Protein AF-A0A7Y0SJ17-F1 (afdb_monomer_lite)

Sequence (150 aa):
EHYDQSTRDFVMHSLLELLFRELFEFKMVQTDPNFANYLYIENTRQIGLLDFGATREYSERFSTGYRQAFASVVNNDEQGLNDALEQIGFFSQTILPDQRQAILDLVKMACEPMLVDEPYDFKASGLAQKLREAGTILSMEQEYWHTPPA

InterPro domains:
  IPR004147 ABC1 atypical kinase-like domain [PF03109] (5-82)
  IPR051409 Atypical kinase ADCK [PTHR43851] (2-138)

Secondary structure (DSSP, 8-state):
----HHHHHHHHHHHHHHHHHIIIII-EEE----GGGEEEETTTTEEEE---TTEEE--HHHHHHHHHHHHHHHTT-HHHHHHHHHHHT-S-TT--HHHHHHHHHHHHHHTGGGG-SS---TTTT-HHHHHHHHHHHHHHTS--------

Radius of gyration: 16.82 Å; chains: 1; bounding box: 40×31×45 Å

Structure (mmCIF, N/CA/C/O backbone):
data_AF-A0A7Y0SJ17-F1
#
_entry.id   AF-A0A7Y0SJ17-F1
#
loop_
_atom_site.group_PDB
_atom_site.id
_atom_site.type_symbol
_atom_site.label_atom_id
_atom_site.label_alt_id
_atom_site.label_comp_id
_atom_site.label_asym_id
_atom_site.label_entity_id
_atom_site.label_seq_id
_atom_site.pdbx_PDB_ins_code
_atom_site.Cartn_x
_atom_site.Cartn_y
_atom_site.Cartn_z
_atom_site.occupancy
_atom_site.B_iso_or_equiv
_atom_site.auth_seq_id
_atom_site.auth_comp_id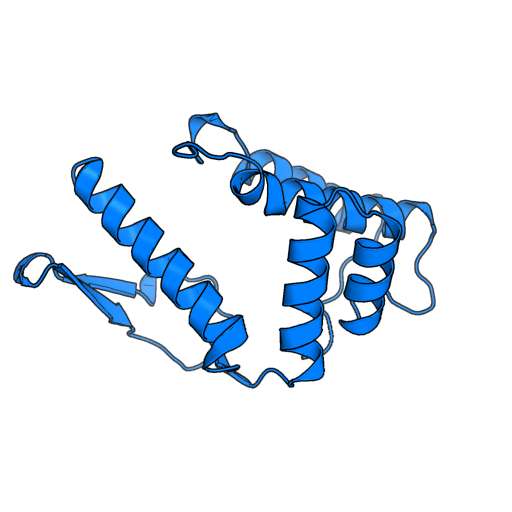
_atom_site.auth_asym_id
_atom_site.auth_atom_id
_atom_site.pdbx_PDB_model_num
ATOM 1 N N . GLU A 1 1 ? 23.515 2.601 -10.844 1.00 49.91 1 GLU A N 1
ATOM 2 C CA . GLU A 1 1 ? 22.705 3.835 -10.961 1.00 49.91 1 GLU A CA 1
ATOM 3 C C . GLU A 1 1 ? 22.624 4.200 -12.438 1.00 49.91 1 GLU A C 1
ATOM 5 O O . GLU A 1 1 ? 23.667 4.268 -13.063 1.00 49.91 1 GLU A O 1
ATOM 10 N N . HIS A 1 2 ? 21.489 4.351 -13.109 1.00 69.81 2 HIS A N 1
ATOM 11 C CA . HIS A 1 2 ? 20.083 4.247 -12.741 1.00 69.81 2 HIS A CA 1
ATOM 12 C C . HIS A 1 2 ? 19.362 3.645 -13.953 1.00 69.81 2 HIS A C 1
ATOM 14 O O . HIS A 1 2 ? 19.568 4.121 -15.068 1.00 69.81 2 HIS A O 1
ATOM 20 N N . TYR A 1 3 ? 18.523 2.631 -13.742 1.00 87.44 3 TYR A N 1
ATOM 21 C CA . TYR A 1 3 ? 17.576 2.205 -14.769 1.00 87.44 3 TYR A CA 1
ATOM 22 C C . TYR A 1 3 ? 16.700 3.390 -15.210 1.00 87.44 3 TYR A C 1
ATOM 24 O O . TYR A 1 3 ? 16.468 4.324 -14.430 1.00 87.44 3 TYR A O 1
ATOM 32 N N . ASP A 1 4 ? 16.238 3.359 -16.458 1.00 94.00 4 ASP A N 1
ATOM 33 C CA . ASP A 1 4 ? 15.344 4.377 -17.003 1.00 94.00 4 ASP A CA 1
ATOM 34 C C . ASP A 1 4 ? 13.999 4.412 -16.250 1.00 94.00 4 ASP A C 1
ATOM 36 O O . ASP A 1 4 ? 13.660 3.508 -15.481 1.00 94.00 4 ASP A O 1
ATOM 40 N N . GLN A 1 5 ? 13.220 5.483 -16.440 1.00 94.00 5 GLN A N 1
ATOM 41 C CA . GLN A 1 5 ? 11.934 5.632 -15.747 1.00 94.00 5 GLN A CA 1
ATOM 42 C C . GLN A 1 5 ? 10.997 4.457 -16.051 1.00 94.00 5 GLN A C 1
ATOM 44 O O . GLN A 1 5 ? 10.377 3.941 -15.130 1.00 94.00 5 GLN A O 1
ATOM 49 N N . SER A 1 6 ? 10.982 3.972 -17.298 1.00 94.62 6 SER A N 1
ATOM 50 C CA . SER A 1 6 ? 10.108 2.871 -17.712 1.00 94.62 6 SER A CA 1
ATOM 51 C C . SER A 1 6 ? 10.388 1.573 -16.947 1.00 94.62 6 SER A C 1
ATOM 53 O O . SER A 1 6 ? 9.462 0.879 -16.526 1.00 94.62 6 SER A O 1
ATOM 55 N N . THR A 1 7 ? 11.663 1.263 -16.697 1.00 95.50 7 THR A N 1
ATOM 56 C CA . THR A 1 7 ? 12.054 0.104 -15.891 1.00 95.50 7 THR A CA 1
ATOM 57 C C . THR A 1 7 ? 11.697 0.304 -14.423 1.00 95.50 7 THR A C 1
ATOM 59 O O . THR A 1 7 ? 11.221 -0.630 -13.780 1.00 95.50 7 THR A O 1
ATOM 62 N N . ARG A 1 8 ? 11.886 1.512 -13.875 1.00 94.31 8 ARG A N 1
ATOM 63 C CA . ARG A 1 8 ? 11.490 1.810 -12.488 1.00 94.31 8 ARG A CA 1
ATOM 64 C C . ARG A 1 8 ? 9.983 1.671 -12.286 1.00 94.31 8 ARG A C 1
ATOM 66 O O . ARG A 1 8 ? 9.572 1.057 -11.304 1.00 94.31 8 ARG A O 1
ATOM 73 N N . ASP A 1 9 ? 9.190 2.176 -13.227 1.00 95.19 9 ASP A N 1
ATOM 74 C CA . ASP A 1 9 ? 7.730 2.071 -13.204 1.00 95.19 9 ASP A CA 1
ATOM 75 C C . ASP A 1 9 ? 7.294 0.610 -13.274 1.00 95.19 9 ASP A C 1
ATOM 77 O O . ASP A 1 9 ? 6.479 0.174 -12.466 1.00 95.19 9 ASP A O 1
ATOM 81 N N . PHE A 1 10 ? 7.897 -0.176 -14.174 1.00 95.81 10 PHE A N 1
ATOM 82 C CA . PHE A 1 10 ? 7.634 -1.610 -14.277 1.00 95.81 10 PHE A CA 1
ATOM 83 C C . PHE A 1 10 ? 7.900 -2.343 -12.957 1.00 95.81 10 PHE A C 1
ATOM 85 O O . PHE A 1 10 ? 7.062 -3.126 -12.503 1.00 95.81 10 PHE A O 1
ATOM 92 N N . VAL A 1 11 ? 9.055 -2.087 -12.333 1.00 95.56 11 VAL A N 1
ATOM 93 C CA . VAL A 1 11 ? 9.427 -2.736 -11.071 1.00 95.56 11 VAL A CA 1
ATOM 94 C C . VAL A 1 11 ? 8.439 -2.362 -9.970 1.00 95.56 11 VAL A C 1
ATOM 96 O O . VAL A 1 11 ? 7.887 -3.250 -9.326 1.00 95.56 11 VAL A O 1
ATOM 99 N N . MET A 1 12 ? 8.164 -1.071 -9.778 1.00 94.31 12 MET A N 1
ATOM 100 C CA . MET A 1 12 ? 7.263 -0.624 -8.712 1.00 94.31 12 MET A CA 1
ATOM 101 C C . MET A 1 12 ? 5.818 -1.076 -8.929 1.00 94.31 12 MET A C 1
ATOM 103 O O . MET A 1 12 ? 5.163 -1.467 -7.967 1.00 94.31 12 MET A O 1
ATOM 107 N N . HIS A 1 13 ? 5.337 -1.087 -10.174 1.00 94.69 13 HIS A N 1
ATOM 108 C CA . HIS A 1 13 ? 4.016 -1.616 -10.504 1.00 94.69 13 HIS A CA 1
ATOM 109 C C . HIS A 1 13 ? 3.912 -3.103 -10.152 1.00 94.69 13 HIS A C 1
ATOM 111 O O . HIS A 1 13 ? 2.975 -3.507 -9.471 1.00 94.69 13 HIS A O 1
ATOM 117 N N . SER A 1 14 ? 4.917 -3.895 -10.532 1.00 96.12 14 SER A N 1
ATOM 118 C CA . SER A 1 14 ? 4.953 -5.333 -10.239 1.00 96.12 14 SER A CA 1
ATOM 119 C C . SER A 1 14 ? 5.010 -5.621 -8.733 1.00 96.12 14 SER A C 1
ATOM 121 O O . SER A 1 14 ? 4.389 -6.569 -8.262 1.00 96.12 14 SER A O 1
ATOM 123 N N . LEU A 1 15 ? 5.738 -4.805 -7.959 1.00 95.25 15 LEU A N 1
ATOM 124 C CA . LEU A 1 15 ? 5.799 -4.939 -6.499 1.00 95.25 15 LEU A CA 1
ATOM 125 C C . LEU A 1 15 ? 4.471 -4.563 -5.823 1.00 95.25 15 LEU A C 1
ATOM 127 O O . LEU A 1 15 ? 4.061 -5.235 -4.880 1.00 95.25 15 LEU A O 1
ATOM 131 N N . LEU A 1 16 ? 3.779 -3.527 -6.306 1.00 94.31 16 LEU A N 1
ATOM 132 C CA . LEU A 1 16 ? 2.445 -3.172 -5.809 1.00 94.31 16 LEU A CA 1
ATOM 133 C C . LEU A 1 16 ? 1.403 -4.234 -6.178 1.00 94.31 16 LEU A C 1
ATOM 135 O O . LEU A 1 16 ? 0.570 -4.587 -5.347 1.00 94.31 16 LEU A O 1
ATOM 139 N N . GLU A 1 17 ? 1.467 -4.781 -7.393 1.00 95.69 17 GLU A N 1
ATOM 140 C CA . GLU A 1 17 ? 0.627 -5.910 -7.800 1.00 95.69 17 GLU A CA 1
ATOM 141 C C . GLU A 1 17 ? 0.854 -7.115 -6.879 1.00 95.69 17 GLU A C 1
ATOM 143 O O . GLU A 1 17 ? -0.110 -7.682 -6.361 1.00 95.69 17 GLU A O 1
ATOM 148 N N . LEU A 1 18 ? 2.119 -7.468 -6.618 1.00 95.56 18 LEU A N 1
ATOM 149 C CA . LEU A 1 18 ? 2.472 -8.539 -5.690 1.00 95.56 18 LEU A CA 1
ATOM 150 C C . LEU A 1 18 ? 1.884 -8.290 -4.297 1.00 95.56 18 LEU A C 1
ATOM 152 O O . LEU A 1 18 ? 1.204 -9.173 -3.786 1.00 95.56 18 LEU A O 1
ATOM 156 N N . LEU A 1 19 ? 2.058 -7.092 -3.729 1.00 94.19 19 LEU A N 1
ATOM 157 C CA . LEU A 1 19 ? 1.494 -6.721 -2.425 1.00 94.19 19 LEU A CA 1
ATOM 158 C C . LEU A 1 19 ? -0.022 -6.968 -2.362 1.00 94.19 19 LEU A C 1
ATOM 160 O O . LEU A 1 19 ? -0.532 -7.533 -1.392 1.00 94.19 19 LEU A O 1
ATOM 164 N N . PHE A 1 20 ? -0.768 -6.567 -3.394 1.00 94.94 20 PHE A N 1
ATOM 165 C CA . PHE A 1 20 ? -2.215 -6.785 -3.415 1.00 94.94 20 PHE A CA 1
ATOM 166 C C . PHE A 1 20 ? -2.583 -8.264 -3.546 1.00 94.94 20 PHE A C 1
ATOM 168 O O . PHE A 1 20 ? -3.538 -8.709 -2.906 1.00 94.94 20 PHE A O 1
ATOM 175 N N . ARG A 1 21 ? -1.830 -9.048 -4.322 1.00 96.06 21 ARG A N 1
ATOM 176 C CA . ARG A 1 21 ? -2.037 -10.501 -4.410 1.00 96.06 21 ARG A CA 1
ATOM 177 C C . ARG A 1 21 ? -1.710 -11.195 -3.091 1.00 96.06 21 ARG A C 1
ATOM 179 O O . ARG A 1 21 ? -2.494 -12.025 -2.641 1.00 96.06 21 ARG A O 1
ATOM 186 N N . GLU A 1 22 ? -0.632 -10.807 -2.423 1.00 95.00 22 GLU A N 1
ATOM 187 C CA . GLU A 1 22 ? -0.273 -11.288 -1.087 1.00 95.00 22 GLU A CA 1
ATOM 188 C C . GLU A 1 22 ? -1.385 -11.023 -0.066 1.00 95.00 22 GLU A C 1
ATOM 190 O O . GLU A 1 22 ? -1.779 -11.929 0.670 1.00 95.00 22 GLU A O 1
ATOM 195 N N . LEU A 1 23 ? -1.957 -9.814 -0.069 1.00 94.06 23 LEU A N 1
ATOM 196 C CA . LEU A 1 23 ? -3.045 -9.437 0.836 1.00 94.06 23 LEU A CA 1
ATOM 197 C C . LEU A 1 23 ? -4.364 -10.157 0.533 1.00 94.06 23 LEU A C 1
ATOM 199 O O . LEU A 1 23 ? -5.087 -10.531 1.460 1.00 94.06 23 LEU A O 1
ATOM 203 N N . PHE A 1 24 ? -4.720 -10.310 -0.744 1.00 94.94 24 PHE A N 1
ATOM 204 C CA . PHE A 1 24 ? -6.095 -10.620 -1.150 1.00 94.94 24 PHE A CA 1
ATOM 205 C C . PHE A 1 24 ? -6.299 -11.977 -1.814 1.00 94.94 24 PHE A C 1
ATOM 207 O O . PHE A 1 24 ? -7.397 -12.528 -1.720 1.00 94.94 24 PHE A O 1
ATOM 214 N N . GLU A 1 25 ? -5.285 -12.496 -2.495 1.00 95.75 25 GLU A N 1
ATOM 215 C CA . GLU A 1 25 ? -5.339 -13.771 -3.212 1.00 95.75 25 GLU A CA 1
ATOM 216 C C . GLU A 1 25 ? -4.648 -14.860 -2.393 1.00 95.75 25 GLU A C 1
ATOM 218 O O . GLU A 1 25 ? -5.279 -15.845 -2.017 1.00 95.75 25 GLU A O 1
ATOM 223 N N . PHE A 1 26 ? -3.372 -14.653 -2.069 1.00 95.25 26 PHE A N 1
ATOM 224 C CA . PHE A 1 26 ? -2.553 -15.628 -1.353 1.00 95.25 26 PHE A CA 1
ATOM 225 C C . PHE A 1 26 ? -2.835 -15.630 0.143 1.00 95.25 26 PHE A C 1
ATOM 227 O O . PHE A 1 26 ? -2.718 -16.675 0.777 1.00 95.25 26 PHE A O 1
ATOM 234 N N . LYS A 1 27 ? -3.201 -14.465 0.697 1.00 95.25 27 LYS A N 1
ATOM 235 C CA . LYS A 1 27 ? -3.354 -14.244 2.144 1.00 95.25 27 LYS A CA 1
ATOM 236 C C . LYS A 1 27 ? -2.098 -14.663 2.908 1.00 95.25 27 LYS A C 1
ATOM 238 O O . LYS A 1 27 ? -2.160 -15.208 4.005 1.00 95.25 27 LYS A O 1
ATOM 243 N N . MET A 1 28 ? -0.953 -14.407 2.292 1.00 94.12 28 MET A N 1
ATOM 244 C CA . MET A 1 28 ? 0.372 -14.692 2.809 1.00 94.12 28 MET A CA 1
ATOM 245 C C . MET A 1 28 ? 1.244 -13.508 2.425 1.00 94.12 28 MET A C 1
ATOM 247 O O . MET A 1 28 ? 1.509 -13.297 1.246 1.00 94.12 28 MET A O 1
ATOM 251 N N . VAL A 1 29 ? 1.609 -12.702 3.417 1.00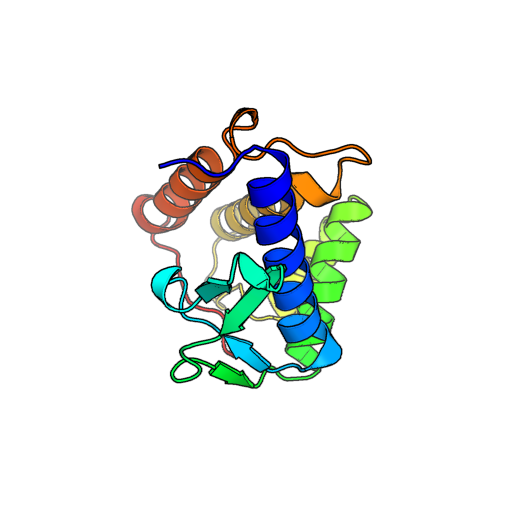 92.25 29 VAL A N 1
ATOM 252 C CA . VAL A 1 29 ? 2.218 -11.384 3.214 1.00 92.25 29 VAL A CA 1
ATOM 253 C C . VAL A 1 29 ? 3.650 -11.404 3.707 1.00 92.25 29 VAL A C 1
ATOM 255 O O . VAL A 1 29 ? 3.899 -11.809 4.846 1.00 92.25 29 VAL A O 1
ATOM 258 N N . GLN A 1 30 ? 4.588 -10.941 2.881 1.00 90.75 30 GLN A N 1
ATOM 259 C CA . GLN A 1 30 ? 5.945 -10.669 3.334 1.00 90.75 30 GLN A CA 1
ATOM 260 C C . GLN A 1 30 ? 5.950 -9.374 4.156 1.00 90.75 30 GLN A C 1
ATOM 262 O O . GLN A 1 30 ? 5.758 -8.280 3.632 1.00 90.75 30 GLN A O 1
ATOM 267 N N . THR A 1 31 ? 6.143 -9.500 5.470 1.00 86.94 31 THR A N 1
ATOM 268 C CA . THR A 1 31 ? 6.074 -8.353 6.395 1.00 86.94 31 THR A CA 1
ATOM 269 C C . THR A 1 31 ? 7.402 -7.614 6.560 1.00 86.94 31 THR A C 1
ATOM 271 O O . THR A 1 31 ? 7.431 -6.545 7.169 1.00 86.94 31 THR A O 1
ATOM 274 N N . ASP A 1 32 ? 8.497 -8.155 6.017 1.00 87.62 32 ASP A N 1
ATOM 275 C CA . ASP A 1 32 ? 9.801 -7.491 6.009 1.00 87.62 32 ASP A CA 1
ATOM 276 C C . ASP A 1 32 ? 9.860 -6.384 4.934 1.00 87.62 32 ASP A C 1
ATOM 278 O O . ASP A 1 32 ? 9.747 -6.683 3.741 1.00 87.62 32 ASP A O 1
ATOM 282 N N . PRO A 1 33 ? 10.081 -5.109 5.314 1.00 79.56 33 PRO A N 1
ATOM 283 C CA . PRO A 1 33 ? 10.174 -3.997 4.370 1.00 79.56 33 PRO A CA 1
ATOM 284 C C . PRO A 1 33 ? 11.500 -3.944 3.585 1.00 79.56 33 PRO A C 1
ATOM 286 O O . PRO A 1 33 ? 11.729 -2.992 2.835 1.00 79.56 33 PRO A O 1
ATOM 289 N N . ASN A 1 34 ? 12.419 -4.897 3.770 1.00 90.50 34 ASN A N 1
ATOM 290 C CA . ASN A 1 34 ? 13.740 -4.856 3.151 1.00 90.50 34 ASN A CA 1
ATOM 291 C C . ASN A 1 34 ? 13.706 -5.089 1.627 1.00 90.50 34 ASN A C 1
ATOM 293 O O . ASN A 1 34 ? 13.499 -6.201 1.140 1.00 90.50 34 ASN A O 1
ATOM 297 N N . PHE A 1 35 ? 14.029 -4.047 0.853 1.00 89.38 35 PHE A N 1
ATOM 298 C CA . PHE A 1 35 ? 14.115 -4.130 -0.610 1.00 89.38 35 PHE A CA 1
ATOM 299 C C . PHE A 1 35 ? 15.203 -5.084 -1.127 1.00 89.38 35 PHE A C 1
ATOM 301 O O . PHE A 1 35 ? 15.111 -5.523 -2.271 1.00 89.38 35 PHE A O 1
ATOM 308 N N . ALA A 1 36 ? 16.203 -5.448 -0.316 1.00 92.06 36 ALA A N 1
ATOM 309 C CA . ALA A 1 36 ? 17.214 -6.435 -0.705 1.00 92.06 36 ALA A CA 1
ATOM 310 C C . ALA A 1 36 ? 16.632 -7.847 -0.918 1.00 92.06 36 ALA A C 1
ATOM 312 O O . ALA A 1 36 ? 17.289 -8.687 -1.530 1.00 92.06 36 ALA A O 1
ATOM 313 N N . ASN A 1 37 ? 15.395 -8.089 -0.473 1.00 92.94 37 ASN A N 1
ATOM 314 C CA . ASN A 1 37 ? 14.669 -9.338 -0.704 1.00 92.94 37 ASN A CA 1
ATOM 315 C C . ASN A 1 37 ? 14.152 -9.465 -2.151 1.00 92.94 37 ASN A C 1
ATOM 317 O O . ASN A 1 37 ? 13.652 -10.524 -2.531 1.00 92.94 37 ASN A O 1
ATOM 321 N N . TYR A 1 38 ? 14.291 -8.414 -2.968 1.00 94.75 38 TYR A N 1
ATOM 322 C CA . TYR A 1 38 ? 13.821 -8.358 -4.348 1.00 94.75 38 TYR A CA 1
ATOM 323 C C . TYR A 1 38 ? 14.987 -8.098 -5.302 1.00 94.75 38 TYR A C 1
ATOM 325 O O . TYR A 1 38 ? 15.761 -7.156 -5.131 1.00 94.75 38 TYR A O 1
ATOM 333 N N . LEU A 1 39 ? 15.087 -8.907 -6.356 1.00 95.25 39 LEU A N 1
ATOM 334 C CA . LEU A 1 39 ? 16.107 -8.758 -7.390 1.00 95.25 39 LEU A CA 1
ATOM 335 C C . LEU A 1 39 ? 15.462 -8.578 -8.758 1.00 95.25 39 LEU A C 1
ATOM 337 O O . LEU A 1 39 ? 14.847 -9.500 -9.286 1.00 95.25 39 LEU A O 1
ATOM 341 N N . TYR A 1 40 ? 15.656 -7.414 -9.374 1.00 95.88 40 TYR A N 1
ATOM 342 C CA . TYR A 1 40 ? 15.278 -7.222 -10.770 1.00 95.88 40 TYR A CA 1
ATOM 343 C C . TYR A 1 40 ? 16.286 -7.910 -11.703 1.00 95.88 40 TYR A C 1
ATOM 345 O O . TYR A 1 40 ? 17.473 -7.583 -11.706 1.00 95.88 40 TYR A O 1
ATOM 353 N N . ILE A 1 41 ? 15.799 -8.861 -12.499 1.00 95.81 41 ILE A N 1
ATOM 354 C CA . ILE A 1 41 ? 16.568 -9.631 -13.477 1.00 95.81 41 ILE A CA 1
ATOM 355 C C . ILE A 1 41 ? 16.339 -9.010 -14.856 1.00 95.81 41 ILE A C 1
ATOM 357 O O . ILE A 1 41 ? 15.341 -9.285 -15.522 1.00 95.81 41 ILE A O 1
ATOM 361 N N . GLU A 1 42 ? 17.282 -8.177 -15.292 1.00 93.06 42 GLU A N 1
ATOM 362 C CA . GLU A 1 42 ? 17.164 -7.371 -16.514 1.00 93.06 42 GLU A CA 1
ATOM 363 C C . GLU A 1 42 ? 16.908 -8.213 -17.773 1.00 93.06 42 GLU A C 1
ATOM 365 O O . GLU A 1 42 ? 16.001 -7.913 -18.548 1.00 93.06 42 GLU A O 1
ATOM 370 N N . ASN A 1 43 ? 17.642 -9.318 -17.937 1.00 94.06 43 ASN A N 1
ATOM 371 C CA . ASN A 1 43 ? 17.572 -10.166 -19.132 1.00 94.06 43 ASN A CA 1
ATOM 372 C C . ASN A 1 43 ? 16.178 -10.762 -19.378 1.00 94.06 43 ASN A C 1
ATOM 374 O O . ASN A 1 43 ? 15.811 -11.006 -20.526 1.00 94.06 43 ASN A O 1
ATOM 378 N N . THR A 1 44 ? 15.418 -11.029 -18.314 1.00 95.81 44 THR A N 1
ATOM 379 C CA . THR A 1 44 ? 14.084 -11.642 -18.399 1.00 95.81 44 THR A CA 1
ATOM 380 C C . THR A 1 44 ? 12.961 -10.682 -18.033 1.00 95.81 44 THR A C 1
ATOM 382 O O . THR A 1 44 ? 11.796 -11.037 -18.192 1.00 95.81 44 THR A O 1
ATOM 385 N N . ARG A 1 45 ? 13.293 -9.472 -17.563 1.00 94.69 45 ARG A N 1
ATOM 386 C CA . ARG A 1 45 ? 12.350 -8.503 -16.990 1.00 94.69 45 ARG A CA 1
ATOM 387 C C . ARG A 1 45 ? 11.480 -9.120 -15.894 1.00 94.69 45 ARG A C 1
ATOM 389 O O . ARG A 1 45 ? 10.264 -8.954 -15.881 1.00 94.69 45 ARG A O 1
ATOM 396 N N . GLN A 1 46 ? 12.107 -9.851 -14.979 1.00 95.38 46 GLN A N 1
ATOM 397 C CA . GLN A 1 46 ? 11.429 -10.485 -13.847 1.00 95.38 46 GLN A CA 1
ATOM 398 C C . GLN A 1 46 ? 11.935 -9.925 -12.524 1.00 95.38 46 GLN A C 1
ATOM 400 O O . GLN A 1 46 ? 13.057 -9.430 -12.439 1.00 95.38 46 GLN A O 1
ATOM 405 N N . ILE A 1 47 ? 11.117 -10.041 -11.481 1.00 96.00 47 ILE A N 1
ATOM 406 C CA . ILE A 1 47 ? 11.527 -9.773 -10.104 1.00 96.00 47 ILE A CA 1
ATOM 407 C C . ILE A 1 47 ? 11.672 -11.121 -9.401 1.00 96.00 47 ILE A C 1
ATOM 409 O O . ILE A 1 47 ? 10.697 -11.847 -9.226 1.00 96.00 47 ILE A O 1
ATOM 413 N N . GLY A 1 48 ? 12.901 -11.472 -9.034 1.00 95.50 48 GLY A N 1
ATOM 414 C CA . GLY A 1 48 ? 13.184 -12.604 -8.165 1.00 95.50 48 GLY A CA 1
ATOM 415 C C . GLY A 1 48 ? 12.883 -12.246 -6.712 1.00 95.50 48 GLY A C 1
ATOM 416 O O . GLY A 1 48 ? 13.343 -11.212 -6.230 1.00 95.50 48 GLY A O 1
ATOM 417 N N . LEU A 1 49 ? 12.134 -13.110 -6.029 1.00 94.88 49 LEU A N 1
ATOM 418 C CA . LEU A 1 49 ? 11.868 -13.030 -4.593 1.00 94.88 49 LEU A CA 1
ATOM 419 C C . LEU A 1 49 ? 12.886 -13.918 -3.875 1.00 94.88 49 LEU A C 1
ATOM 421 O O . LEU A 1 49 ? 12.925 -15.127 -4.110 1.00 94.88 49 LEU A O 1
ATOM 425 N N . LEU A 1 50 ? 13.759 -13.311 -3.076 1.00 94.50 50 LEU A N 1
ATOM 426 C CA . LEU A 1 50 ? 14.922 -13.985 -2.497 1.00 94.50 50 LEU A CA 1
ATOM 427 C C . LEU A 1 50 ? 14.673 -14.514 -1.085 1.00 94.50 50 LEU A C 1
ATOM 429 O O . LEU A 1 50 ? 15.297 -15.499 -0.695 1.00 94.50 50 LEU A O 1
ATOM 433 N N . ASP A 1 51 ? 13.781 -13.873 -0.331 1.00 91.62 51 ASP A N 1
ATOM 434 C CA . ASP A 1 51 ? 13.530 -14.195 1.071 1.00 91.62 51 ASP A CA 1
ATOM 435 C C . ASP A 1 51 ? 12.026 -14.240 1.376 1.00 91.62 51 ASP A C 1
ATOM 437 O O . ASP A 1 51 ? 11.263 -13.352 0.987 1.00 91.62 51 ASP A O 1
ATOM 441 N N . PHE A 1 52 ? 11.624 -15.276 2.112 1.00 91.56 52 PHE A N 1
ATOM 442 C CA . PHE A 1 52 ? 10.264 -15.534 2.590 1.00 91.56 52 PHE A CA 1
ATOM 443 C C . PHE A 1 52 ? 10.212 -15.755 4.117 1.00 91.56 52 PHE A C 1
ATOM 445 O O . PHE A 1 52 ? 9.183 -16.164 4.653 1.00 91.56 52 PHE A O 1
ATOM 452 N N . GLY A 1 53 ? 11.306 -15.500 4.842 1.00 89.50 53 GLY A N 1
ATOM 453 C CA . GLY A 1 53 ? 11.463 -15.825 6.264 1.00 89.50 53 GLY A CA 1
ATOM 454 C C . GLY A 1 53 ? 10.564 -15.036 7.221 1.00 89.50 53 GLY A C 1
ATOM 455 O O . GLY A 1 53 ? 10.334 -15.485 8.341 1.00 89.50 53 GLY A O 1
ATOM 456 N N . ALA A 1 54 ? 10.024 -13.896 6.784 1.00 90.75 54 ALA A N 1
ATOM 457 C CA . ALA A 1 54 ? 9.084 -13.064 7.542 1.00 90.75 54 ALA A CA 1
ATOM 458 C C . ALA A 1 54 ? 7.670 -13.042 6.927 1.00 90.75 54 ALA A C 1
ATOM 460 O O . ALA A 1 54 ? 6.878 -12.124 7.179 1.00 90.75 54 ALA A O 1
ATOM 461 N N . THR A 1 55 ? 7.339 -14.067 6.136 1.00 92.00 55 THR A N 1
ATOM 462 C CA . THR A 1 55 ? 5.976 -14.253 5.638 1.00 92.00 55 THR A CA 1
ATOM 463 C C . THR A 1 55 ? 5.019 -14.586 6.777 1.00 92.00 55 THR A C 1
ATOM 465 O O . THR A 1 55 ? 5.352 -15.317 7.713 1.00 92.00 55 THR A O 1
ATOM 468 N N . ARG A 1 56 ? 3.813 -14.021 6.717 1.00 91.38 56 ARG A N 1
ATOM 469 C CA . ARG A 1 56 ? 2.733 -14.295 7.668 1.00 91.38 56 ARG A CA 1
ATOM 470 C C . ARG A 1 56 ? 1.456 -14.639 6.928 1.00 91.38 56 ARG A C 1
ATOM 472 O O . ARG A 1 56 ? 1.093 -13.953 5.976 1.00 91.38 56 ARG A O 1
ATOM 479 N N . GLU A 1 57 ? 0.770 -15.674 7.393 1.00 93.88 57 GLU A N 1
ATOM 480 C CA . GLU A 1 57 ? -0.588 -15.978 6.948 1.00 93.88 57 GLU A CA 1
ATOM 481 C C . GLU A 1 57 ? -1.561 -14.963 7.540 1.00 93.88 57 GLU A C 1
ATOM 483 O O . GLU A 1 57 ? -1.525 -14.676 8.736 1.00 93.88 57 GLU A O 1
ATOM 488 N N . TYR A 1 58 ? -2.416 -14.406 6.692 1.00 91.88 58 TYR A N 1
ATOM 489 C CA . TYR A 1 58 ? -3.457 -13.466 7.077 1.00 91.88 58 TYR A CA 1
ATOM 490 C C . TYR A 1 58 ? -4.805 -14.178 7.039 1.00 91.88 58 TYR A C 1
ATOM 492 O O . TYR A 1 58 ? -5.161 -14.842 6.067 1.00 91.88 58 TYR A O 1
ATOM 500 N N . SER A 1 59 ? -5.598 -14.025 8.097 1.00 91.94 59 SER A N 1
ATOM 501 C CA . SER A 1 59 ? -6.943 -14.601 8.120 1.00 91.94 59 SER A CA 1
ATOM 502 C C . SER A 1 59 ? -7.867 -13.949 7.081 1.00 91.94 59 SER A C 1
ATOM 504 O O . SER A 1 59 ? -7.681 -12.796 6.681 1.00 91.94 59 SER A O 1
ATOM 506 N N . GLU A 1 60 ? -8.941 -14.651 6.699 1.00 91.94 60 GLU A N 1
ATOM 507 C CA . GLU A 1 60 ? -10.002 -14.096 5.839 1.00 91.94 60 GLU A CA 1
ATOM 508 C C . GLU A 1 60 ? -10.524 -12.756 6.365 1.00 91.94 60 GLU A C 1
ATOM 510 O O . GLU A 1 60 ? -10.760 -11.816 5.605 1.00 91.94 60 GLU A O 1
ATOM 515 N N . ARG A 1 61 ? -10.678 -12.672 7.691 1.00 90.81 61 ARG A N 1
ATOM 516 C CA . ARG A 1 61 ? -11.143 -11.479 8.396 1.00 90.81 61 ARG A CA 1
ATOM 517 C C . ARG A 1 61 ? -10.198 -10.302 8.170 1.00 90.81 61 ARG A C 1
ATOM 519 O O . ARG A 1 61 ? -10.677 -9.191 7.955 1.00 90.81 61 ARG A O 1
ATOM 526 N N . PHE A 1 62 ? -8.891 -10.549 8.217 1.00 90.62 62 PHE A N 1
ATOM 527 C CA . PHE A 1 62 ? -7.859 -9.533 8.032 1.00 90.62 62 PHE A CA 1
ATOM 528 C C . PHE A 1 62 ? -7.813 -9.040 6.585 1.00 90.62 62 PHE A C 1
ATOM 530 O O . PHE A 1 62 ? -7.887 -7.841 6.324 1.00 90.62 62 PHE A O 1
ATOM 537 N N . SER A 1 63 ? -7.792 -9.981 5.638 1.00 93.62 63 SER A N 1
ATOM 538 C CA . SER A 1 63 ? -7.811 -9.698 4.199 1.00 93.62 63 SER A CA 1
ATOM 539 C C . SER A 1 63 ? -9.067 -8.915 3.788 1.00 93.62 63 SER A C 1
ATOM 541 O O . SER A 1 63 ? -8.988 -7.893 3.103 1.00 93.62 63 SER A O 1
ATOM 543 N N . THR A 1 64 ? -10.238 -9.337 4.275 1.00 94.19 64 THR A N 1
ATOM 544 C CA . THR A 1 64 ? -11.512 -8.642 4.034 1.00 94.19 64 THR A CA 1
ATOM 545 C C . THR A 1 64 ? -11.528 -7.260 4.679 1.00 94.19 64 THR A C 1
ATOM 547 O O . THR A 1 64 ? -11.992 -6.313 4.050 1.00 94.19 64 THR A O 1
ATOM 550 N N . GLY A 1 65 ? -10.980 -7.127 5.890 1.00 95.12 65 GLY A N 1
ATOM 551 C CA . GLY A 1 65 ? -10.861 -5.843 6.575 1.00 95.12 65 GLY A CA 1
ATOM 552 C C . GLY A 1 65 ? -10.052 -4.831 5.763 1.00 95.12 65 GLY A C 1
ATOM 553 O O . GLY A 1 65 ? -10.535 -3.729 5.524 1.00 95.12 65 GLY A O 1
ATOM 554 N N . TYR A 1 66 ? -8.871 -5.202 5.252 1.00 95.12 66 TYR A N 1
ATOM 555 C CA . TYR A 1 66 ? -8.091 -4.307 4.382 1.00 95.12 66 TYR A CA 1
ATOM 556 C C . TYR A 1 66 ? -8.847 -3.918 3.112 1.00 95.12 66 TYR A C 1
ATOM 558 O O . TYR A 1 66 ? -8.826 -2.756 2.709 1.00 95.12 66 TYR A O 1
ATOM 566 N N . ARG A 1 67 ? -9.558 -4.869 2.494 1.00 95.62 67 ARG A N 1
ATOM 567 C CA . ARG A 1 67 ? -10.377 -4.586 1.310 1.00 95.62 67 ARG A CA 1
ATOM 568 C C . ARG A 1 67 ? -11.470 -3.564 1.620 1.00 95.62 67 ARG A C 1
ATOM 570 O O . ARG A 1 67 ? -11.688 -2.656 0.823 1.00 95.62 67 ARG A O 1
ATOM 577 N N . GLN A 1 68 ? -12.141 -3.712 2.760 1.00 97.38 68 GLN A N 1
ATOM 578 C CA . GLN A 1 68 ? -13.150 -2.765 3.229 1.00 97.38 68 GLN A CA 1
ATOM 579 C C . GLN A 1 68 ? -12.527 -1.402 3.518 1.00 97.38 68 GLN A C 1
ATOM 581 O O . GLN A 1 68 ? -13.047 -0.410 3.032 1.00 97.38 68 GLN A O 1
ATOM 586 N N . ALA A 1 69 ? -11.383 -1.343 4.205 1.00 97.38 69 ALA A N 1
ATOM 587 C CA . ALA A 1 69 ? -10.691 -0.087 4.483 1.00 97.38 69 ALA A CA 1
ATOM 588 C C . ALA A 1 69 ? -10.366 0.682 3.190 1.00 97.38 69 ALA A C 1
ATOM 590 O O . ALA A 1 69 ? -10.712 1.856 3.073 1.00 97.38 69 ALA A O 1
ATOM 591 N N . PHE A 1 70 ? -9.785 0.017 2.185 1.00 96.50 70 PHE A N 1
ATOM 592 C CA . PHE A 1 70 ? -9.490 0.652 0.897 1.00 96.50 70 PHE A CA 1
ATOM 593 C C . PHE A 1 70 ? -10.755 1.095 0.159 1.00 96.50 70 PHE A C 1
ATOM 595 O O . PHE A 1 70 ? -10.809 2.217 -0.342 1.00 96.50 70 PHE A O 1
ATOM 602 N N . ALA A 1 71 ? -11.791 0.252 0.123 1.00 97.25 71 ALA A N 1
ATOM 603 C CA . ALA A 1 71 ? -13.066 0.611 -0.491 1.00 97.25 71 ALA A CA 1
ATOM 604 C C . ALA A 1 71 ? -13.708 1.824 0.199 1.00 97.25 71 ALA A C 1
ATOM 606 O O . ALA A 1 71 ? -14.244 2.701 -0.476 1.00 97.25 71 ALA A O 1
ATOM 607 N N . SER A 1 72 ? -13.629 1.904 1.524 1.00 98.31 72 SER A N 1
ATOM 608 C CA . SER A 1 72 ? -14.154 3.022 2.300 1.00 98.31 72 SER A CA 1
ATOM 609 C C . SER A 1 72 ? -13.420 4.324 1.989 1.00 98.31 72 SER A C 1
ATOM 611 O O . SER A 1 72 ? -14.071 5.343 1.780 1.00 98.31 72 SER A O 1
ATOM 613 N N . VAL A 1 73 ? -12.085 4.303 1.856 1.00 97.75 73 VAL A N 1
ATOM 614 C CA . VAL A 1 73 ? -11.336 5.505 1.443 1.00 97.75 73 VAL A CA 1
ATOM 615 C C . VAL A 1 73 ? -11.737 5.953 0.037 1.00 97.75 73 VAL A C 1
ATOM 617 O O . VAL A 1 73 ? -12.036 7.128 -0.158 1.00 97.75 73 VAL A O 1
ATOM 620 N N . VAL A 1 74 ? -11.812 5.027 -0.925 1.00 96.62 74 VAL A N 1
ATOM 621 C CA . VAL A 1 74 ? -12.209 5.336 -2.313 1.00 96.62 74 VAL A CA 1
ATOM 622 C C . VAL A 1 74 ? -13.617 5.936 -2.388 1.00 96.62 74 VAL A C 1
ATOM 624 O O . VAL A 1 74 ? -13.860 6.842 -3.180 1.00 96.62 74 VAL A O 1
ATOM 627 N N . ASN A 1 75 ? -14.538 5.474 -1.541 1.00 97.25 75 ASN A N 1
ATOM 628 C CA . ASN A 1 75 ? -15.917 5.965 -1.497 1.00 97.25 75 ASN A CA 1
ATOM 629 C C . ASN A 1 75 ? -16.127 7.163 -0.554 1.00 97.25 75 ASN A C 1
ATOM 631 O O . ASN A 1 75 ? -17.264 7.606 -0.390 1.00 97.25 75 ASN A O 1
ATOM 635 N N . ASN A 1 76 ? -15.063 7.689 0.063 1.00 96.06 76 ASN A N 1
ATOM 636 C CA . ASN A 1 76 ? -15.130 8.741 1.080 1.00 96.06 76 ASN A CA 1
ATOM 637 C C . ASN A 1 76 ? -16.070 8.392 2.263 1.00 96.06 76 ASN A C 1
ATOM 639 O O . ASN A 1 76 ? -16.762 9.255 2.804 1.00 96.06 76 ASN A O 1
ATOM 643 N N . ASP A 1 77 ? -16.101 7.113 2.649 1.00 98.00 77 ASP A N 1
ATOM 644 C CA . ASP A 1 77 ? -16.887 6.563 3.757 1.00 98.00 77 ASP A CA 1
ATOM 645 C C . ASP A 1 77 ? -16.036 6.482 5.032 1.00 98.00 77 ASP A C 1
ATOM 647 O O . ASP A 1 77 ? -15.316 5.516 5.290 1.00 98.00 77 ASP A O 1
ATOM 651 N N . GLU A 1 78 ? -16.097 7.532 5.844 1.00 96.56 78 GLU A N 1
ATOM 652 C CA . GLU A 1 78 ? -15.308 7.622 7.073 1.00 96.56 78 GLU A CA 1
ATOM 653 C C . GLU A 1 78 ? -15.739 6.612 8.140 1.00 96.56 78 GLU A C 1
ATOM 655 O O . GLU A 1 78 ? -14.886 6.038 8.821 1.00 96.56 78 GLU A O 1
ATOM 660 N N . GLN A 1 79 ? -17.042 6.342 8.247 1.00 97.44 79 GLN A N 1
ATOM 661 C CA . GLN A 1 79 ? -17.550 5.355 9.195 1.00 97.44 79 GLN A CA 1
ATOM 662 C C . GLN A 1 79 ? -17.125 3.947 8.774 1.00 97.44 79 GLN A C 1
ATOM 664 O O . GLN A 1 79 ? -16.603 3.193 9.593 1.00 97.44 79 GLN A O 1
ATOM 669 N N . GLY A 1 80 ? -17.263 3.618 7.488 1.00 98.06 80 GLY A N 1
ATOM 670 C CA . GLY A 1 80 ? -16.813 2.341 6.948 1.00 98.06 80 GLY A CA 1
ATOM 671 C C . GLY A 1 80 ? -15.307 2.132 7.102 1.00 98.06 80 GLY A C 1
ATOM 672 O O . GLY A 1 80 ? -14.864 1.010 7.347 1.00 98.06 80 GLY A O 1
ATOM 673 N N . LEU A 1 81 ? -14.495 3.190 6.983 1.00 97.94 81 LEU A N 1
ATOM 674 C CA . LEU A 1 81 ? -13.055 3.106 7.242 1.00 97.94 81 LEU A CA 1
ATOM 675 C C . LEU A 1 81 ? -12.790 2.797 8.716 1.00 97.94 81 LEU A C 1
ATOM 677 O O . LEU A 1 81 ? -12.018 1.891 9.031 1.00 97.94 81 LEU A O 1
ATOM 681 N N . ASN A 1 82 ? -13.441 3.534 9.612 1.00 96.56 82 ASN A N 1
ATOM 682 C CA . ASN A 1 82 ? -13.313 3.338 11.046 1.00 96.56 82 ASN A CA 1
ATOM 683 C C . ASN A 1 82 ? -13.659 1.907 11.473 1.00 96.56 82 ASN A C 1
ATOM 685 O O . ASN A 1 82 ? -12.890 1.279 12.202 1.00 96.56 82 ASN A O 1
ATOM 689 N N . ASP A 1 83 ? -14.779 1.383 10.987 1.00 96.50 83 ASP A N 1
ATOM 690 C CA . ASP A 1 83 ? -15.253 0.048 11.343 1.00 96.50 83 ASP A CA 1
ATOM 691 C C . ASP A 1 83 ? -14.317 -1.039 10.790 1.00 96.50 83 ASP A C 1
ATOM 693 O O . ASP A 1 83 ? -14.009 -2.016 11.478 1.00 96.50 83 ASP A O 1
ATOM 697 N N . ALA A 1 84 ? -13.786 -0.843 9.577 1.00 96.75 84 ALA A N 1
ATOM 698 C CA . ALA A 1 84 ? -12.801 -1.745 8.988 1.00 96.75 84 ALA A CA 1
ATOM 699 C C . ALA A 1 84 ? -11.492 -1.774 9.796 1.00 96.75 84 ALA A C 1
ATOM 701 O O . ALA A 1 84 ? -10.980 -2.851 10.102 1.00 96.75 84 ALA A O 1
ATOM 702 N N . LEU A 1 85 ? -10.958 -0.614 10.192 1.00 94.44 85 LEU A N 1
ATOM 703 C CA . LEU A 1 85 ? -9.738 -0.547 11.005 1.00 94.44 85 LEU A CA 1
ATOM 704 C C . LEU A 1 85 ? -9.939 -1.148 12.404 1.00 94.44 85 LEU A C 1
ATOM 706 O O . LEU A 1 85 ? -9.050 -1.838 12.909 1.00 94.44 85 LEU A O 1
ATOM 710 N N . GLU A 1 86 ? -11.116 -0.968 13.004 1.00 92.94 86 GLU A N 1
ATOM 711 C CA . GLU A 1 86 ? -11.481 -1.632 14.257 1.00 92.94 86 GLU A CA 1
ATOM 712 C C . GLU A 1 86 ? -11.530 -3.157 14.094 1.00 92.94 86 GLU A C 1
ATOM 714 O O . GLU A 1 86 ? -10.963 -3.890 14.907 1.00 92.94 86 GLU A O 1
ATOM 719 N N . GLN A 1 87 ? -12.120 -3.657 13.003 1.00 90.88 87 GLN A N 1
ATOM 720 C CA . GLN A 1 87 ? -12.173 -5.089 12.704 1.00 90.88 87 GLN A CA 1
ATOM 721 C C . GLN A 1 87 ? -10.782 -5.724 12.569 1.00 90.88 87 GLN A C 1
ATOM 723 O O . GLN A 1 87 ? -10.605 -6.866 13.020 1.00 90.88 87 GLN A O 1
ATOM 728 N N . ILE A 1 88 ? -9.846 -5.015 11.927 1.00 90.56 88 ILE A N 1
ATOM 729 C CA . ILE A 1 88 ? -8.445 -5.423 11.723 1.00 90.56 88 ILE A CA 1
ATOM 730 C C . ILE A 1 88 ? -7.636 -5.291 13.030 1.00 90.56 88 ILE A C 1
ATOM 732 O O . ILE A 1 88 ? -6.572 -5.882 13.167 1.00 90.56 88 ILE A O 1
ATOM 736 N N . GLY A 1 89 ? -8.140 -4.559 14.026 1.00 89.06 89 GLY A N 1
ATOM 737 C CA . GLY A 1 89 ? -7.462 -4.384 15.309 1.00 89.06 89 GLY A CA 1
ATOM 738 C C . GLY A 1 89 ? -6.380 -3.307 15.280 1.00 89.06 89 GLY A C 1
ATOM 739 O O . GLY A 1 89 ? -5.378 -3.430 15.977 1.00 89.06 89 GLY A O 1
ATOM 740 N N . PHE A 1 90 ? -6.574 -2.246 14.489 1.00 87.06 90 PHE A N 1
ATOM 741 C CA . PHE A 1 90 ? -5.735 -1.038 14.540 1.00 87.06 90 PHE A CA 1
ATOM 742 C C . PHE A 1 90 ? -5.942 -0.214 15.815 1.00 87.06 90 PHE A C 1
ATOM 744 O O . PHE A 1 90 ? -5.109 0.632 16.130 1.00 87.06 90 PHE A O 1
ATOM 751 N N . PHE A 1 91 ? -7.026 -0.466 16.549 1.00 88.94 91 PHE A N 1
ATOM 752 C CA . PHE A 1 91 ? -7.380 0.263 17.758 1.00 88.94 91 PHE A CA 1
ATOM 753 C C . PHE A 1 91 ? -7.313 -0.639 18.992 1.00 88.94 91 PHE A C 1
ATOM 755 O O . PHE A 1 91 ? -7.982 -1.667 19.085 1.00 88.94 91 PHE A O 1
ATOM 762 N N . SER A 1 92 ? -6.530 -0.214 19.974 1.00 83.38 92 SER A N 1
ATOM 763 C CA . SER A 1 92 ? -6.552 -0.729 21.338 1.00 83.38 92 SER A CA 1
ATOM 764 C C . SER A 1 92 ? -7.832 -0.315 22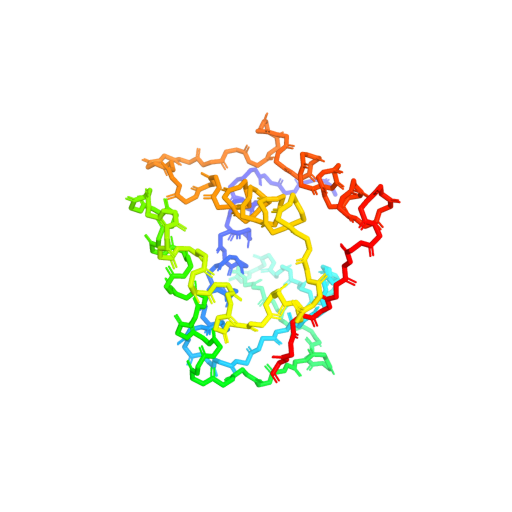.071 1.00 83.38 92 SER A C 1
ATOM 766 O O . SER A 1 92 ? -8.476 0.680 21.744 1.00 83.38 92 SER A O 1
ATOM 768 N N . GLN A 1 93 ? -8.170 -1.043 23.139 1.00 78.00 93 GLN A N 1
ATOM 769 C CA . GLN A 1 93 ? -9.343 -0.740 23.973 1.00 78.00 93 GLN A CA 1
ATOM 770 C C . GLN A 1 93 ? -9.260 0.621 24.685 1.00 78.00 93 GLN A C 1
ATOM 772 O O . GLN A 1 93 ? -10.277 1.140 25.134 1.00 78.00 93 GLN A O 1
ATOM 777 N N . THR A 1 94 ? -8.058 1.183 24.818 1.00 84.06 94 THR A N 1
ATOM 778 C CA . THR A 1 94 ? -7.794 2.437 25.537 1.00 84.06 94 THR A CA 1
ATOM 779 C C . THR A 1 94 ? -7.452 3.592 24.598 1.00 84.06 94 THR A C 1
ATOM 781 O O . THR A 1 94 ? -6.911 4.594 25.061 1.00 84.06 94 THR A O 1
ATOM 784 N N . ILE A 1 95 ? -7.699 3.447 23.292 1.00 86.81 95 ILE A N 1
ATOM 785 C CA . ILE A 1 95 ? -7.400 4.500 22.322 1.00 86.81 95 ILE A CA 1
ATOM 786 C C . ILE A 1 95 ? -8.203 5.770 22.631 1.00 86.81 95 ILE A C 1
ATOM 788 O O . ILE A 1 95 ? -9.407 5.722 22.894 1.00 86.81 95 ILE A O 1
ATOM 792 N N . LEU A 1 96 ? -7.532 6.917 22.591 1.00 90.50 96 LEU A N 1
ATOM 793 C CA . LEU A 1 96 ? -8.170 8.221 22.726 1.00 90.50 96 LEU A CA 1
ATOM 794 C C . LEU A 1 96 ? -8.812 8.648 21.394 1.00 90.50 96 LEU A C 1
ATOM 796 O O . LEU A 1 96 ? -8.315 8.274 20.330 1.00 90.50 96 LEU A O 1
ATOM 800 N N . PRO A 1 97 ? -9.880 9.467 21.410 1.00 91.50 97 PRO A N 1
ATOM 801 C CA . PRO A 1 97 ? -10.524 9.941 20.183 1.00 91.50 97 PRO A CA 1
ATOM 802 C C . PRO A 1 97 ? -9.556 10.591 19.181 1.00 91.50 97 PRO A C 1
ATOM 804 O O . PRO A 1 97 ? -9.602 10.270 17.997 1.00 91.50 97 PRO A O 1
ATOM 807 N N . ASP A 1 98 ? -8.626 11.423 19.658 1.00 90.50 98 ASP A N 1
ATOM 808 C CA . ASP A 1 98 ? -7.663 12.121 18.794 1.00 90.50 98 ASP A CA 1
ATOM 809 C C . ASP A 1 98 ? -6.638 11.161 18.160 1.00 90.50 98 ASP A C 1
ATOM 811 O O . ASP A 1 98 ? -6.277 11.322 16.995 1.00 90.50 98 ASP A O 1
ATOM 815 N N . GLN A 1 99 ? -6.230 10.110 18.885 1.00 89.88 99 GLN A N 1
ATOM 816 C CA . GLN A 1 99 ? -5.379 9.029 18.358 1.00 89.88 99 GLN A CA 1
ATOM 817 C C . GLN A 1 99 ? -6.094 8.226 17.282 1.00 89.88 99 GLN A C 1
ATOM 819 O O . GLN A 1 99 ? -5.521 7.898 16.242 1.00 89.88 99 GLN A O 1
ATOM 824 N N . ARG A 1 100 ? -7.372 7.929 17.522 1.00 92.12 100 ARG A N 1
ATOM 825 C CA . ARG A 1 100 ? -8.215 7.221 16.565 1.00 92.12 100 ARG A CA 1
ATOM 826 C C . ARG A 1 100 ? -8.340 8.015 15.270 1.00 92.12 100 ARG A C 1
ATOM 828 O O . ARG A 1 100 ? -8.119 7.452 14.201 1.00 92.12 100 ARG A O 1
ATOM 835 N N . GLN A 1 101 ? -8.608 9.318 15.367 1.00 93.69 101 GLN A N 1
ATOM 836 C CA . GLN A 1 101 ? -8.674 10.194 14.199 1.00 93.69 101 GLN A CA 1
ATOM 837 C C . GLN A 1 101 ? -7.332 10.267 13.463 1.00 93.69 101 GLN A C 1
ATOM 839 O O . GLN A 1 101 ? -7.299 10.116 12.245 1.00 93.69 101 GLN A O 1
ATOM 844 N N . ALA A 1 102 ? -6.219 10.407 14.185 1.00 92.44 102 ALA A N 1
ATOM 845 C CA . ALA A 1 102 ? -4.895 10.467 13.572 1.00 92.44 102 ALA A CA 1
ATOM 846 C C . ALA A 1 102 ? -4.547 9.192 12.776 1.00 92.44 102 ALA A C 1
ATOM 848 O O . ALA A 1 102 ? -3.921 9.276 11.720 1.00 92.44 102 ALA A O 1
ATOM 849 N N . ILE A 1 103 ? -4.996 8.013 13.222 1.00 92.62 103 ILE A N 1
ATOM 850 C CA . ILE A 1 103 ? -4.858 6.761 12.458 1.00 92.62 103 ILE A CA 1
ATOM 851 C C . ILE A 1 103 ? -5.732 6.771 11.202 1.00 92.62 103 ILE A C 1
ATOM 853 O O . ILE A 1 103 ? -5.261 6.363 10.140 1.00 92.62 103 ILE A O 1
ATOM 857 N N . LEU A 1 104 ? -6.984 7.234 11.297 1.00 95.19 104 LEU A N 1
ATOM 858 C CA . LEU A 1 104 ? -7.860 7.361 10.127 1.00 95.19 104 LEU A CA 1
ATOM 859 C C . LEU A 1 104 ? -7.225 8.273 9.076 1.00 95.19 104 LEU A C 1
ATOM 861 O O . LEU A 1 104 ? -7.166 7.911 7.901 1.00 95.19 104 LEU A O 1
ATOM 865 N N . ASP A 1 105 ? -6.690 9.413 9.505 1.00 95.38 105 ASP A N 1
ATOM 866 C CA . ASP A 1 105 ? -6.034 10.381 8.631 1.00 95.38 105 ASP A CA 1
ATOM 867 C C . ASP A 1 105 ? -4.745 9.811 8.020 1.00 95.38 105 ASP A C 1
ATOM 869 O O . ASP A 1 105 ? -4.496 9.986 6.825 1.00 95.38 105 ASP A O 1
ATOM 873 N N . LEU A 1 106 ? -3.958 9.057 8.798 1.00 94.69 106 LEU A N 1
ATOM 874 C CA . LEU A 1 106 ? -2.766 8.360 8.310 1.00 94.69 106 LEU A CA 1
ATOM 875 C C . LEU A 1 106 ? -3.115 7.329 7.225 1.00 94.69 106 LEU A C 1
ATOM 877 O O . LEU A 1 106 ? -2.438 7.260 6.198 1.00 94.69 106 LEU A O 1
ATOM 881 N N . VAL A 1 107 ? -4.177 6.541 7.421 1.00 95.12 107 VAL A N 1
ATOM 882 C CA . VAL A 1 107 ? -4.622 5.543 6.434 1.00 95.12 107 VAL A CA 1
ATOM 883 C C . VAL A 1 107 ? -5.185 6.217 5.183 1.00 95.12 107 VAL A C 1
ATOM 885 O O . VAL A 1 107 ? -4.832 5.812 4.074 1.00 95.12 107 VAL A O 1
ATOM 888 N N . LYS A 1 108 ? -5.993 7.275 5.334 1.00 96.25 108 LYS A N 1
ATOM 889 C CA . LYS A 1 108 ? -6.475 8.089 4.204 1.00 96.25 108 LYS A CA 1
ATOM 890 C C . LYS A 1 108 ? -5.299 8.651 3.397 1.00 96.25 108 LYS A C 1
ATOM 892 O O . LYS A 1 108 ? -5.300 8.543 2.175 1.00 96.25 108 LYS A O 1
ATOM 897 N N . MET A 1 109 ? -4.269 9.171 4.070 1.00 96.31 109 MET A N 1
ATOM 898 C CA . MET A 1 109 ? -3.045 9.664 3.433 1.00 96.31 109 MET A CA 1
ATOM 899 C C . MET A 1 109 ? -2.302 8.554 2.683 1.00 96.31 109 MET A C 1
ATOM 901 O O . MET A 1 109 ? -1.913 8.749 1.537 1.00 96.31 109 MET A O 1
ATOM 905 N N . ALA A 1 110 ? -2.136 7.373 3.284 1.00 95.12 110 ALA A N 1
ATOM 906 C CA . ALA A 1 110 ? -1.477 6.241 2.627 1.00 95.12 110 ALA A CA 1
ATOM 907 C C . ALA A 1 110 ? -2.214 5.780 1.358 1.00 95.12 110 ALA A C 1
ATOM 909 O O . ALA A 1 110 ? -1.583 5.301 0.417 1.00 95.12 110 ALA A O 1
ATOM 910 N N . CYS A 1 111 ? -3.535 5.959 1.325 1.00 96.00 111 CYS A N 1
ATOM 911 C CA . CYS A 1 111 ? -4.393 5.615 0.197 1.00 96.00 111 CYS A CA 1
ATOM 912 C C . CYS A 1 111 ? -4.525 6.737 -0.850 1.00 96.00 111 CYS A C 1
ATOM 914 O O . CYS A 1 111 ? -5.191 6.515 -1.858 1.00 96.00 111 CYS A O 1
ATOM 916 N N . GLU A 1 112 ? -3.874 7.897 -0.670 1.00 95.56 112 GLU A N 1
ATOM 917 C CA . GLU A 1 112 ? -3.846 9.010 -1.641 1.00 95.56 112 GLU A CA 1
ATOM 918 C C . GLU A 1 112 ? -3.623 8.539 -3.097 1.00 95.56 112 GLU A C 1
ATOM 920 O O . GLU A 1 112 ? -4.393 8.960 -3.964 1.00 95.56 112 GLU A O 1
ATOM 925 N N . PRO A 1 113 ? -2.683 7.612 -3.401 1.00 94.69 113 PRO A N 1
ATOM 926 C CA . PRO A 1 113 ? -2.461 7.154 -4.775 1.00 94.69 113 PRO A CA 1
ATOM 927 C C . PRO A 1 113 ? -3.660 6.433 -5.402 1.00 94.69 113 PRO A C 1
ATOM 929 O O . PRO A 1 113 ? -3.806 6.443 -6.618 1.00 94.69 113 PRO A O 1
ATOM 932 N N . MET A 1 114 ? -4.519 5.801 -4.595 1.00 92.75 114 MET A N 1
ATOM 933 C CA . MET A 1 114 ? -5.686 5.046 -5.078 1.00 92.75 114 MET A CA 1
ATOM 934 C C . MET A 1 114 ? -6.841 5.956 -5.508 1.00 92.75 114 MET A C 1
ATOM 936 O O . MET A 1 114 ? -7.795 5.486 -6.122 1.00 92.75 114 MET A O 1
ATOM 940 N N . LEU A 1 115 ? -6.773 7.242 -5.159 1.00 94.50 115 LEU A N 1
ATOM 941 C CA . LEU A 1 115 ? -7.798 8.240 -5.463 1.00 94.50 115 LEU A CA 1
ATOM 942 C C . LEU A 1 115 ? -7.534 8.980 -6.781 1.00 94.50 115 LEU A C 1
ATOM 944 O O . LEU A 1 115 ? -8.338 9.818 -7.186 1.00 94.50 115 LEU A O 1
ATOM 948 N N . VAL A 1 116 ? -6.405 8.700 -7.435 1.00 94.06 116 VAL A N 1
ATOM 949 C CA . VAL A 1 116 ? -5.969 9.370 -8.660 1.00 94.06 116 VAL A CA 1
ATOM 950 C C . VAL A 1 116 ? -6.144 8.416 -9.839 1.00 94.06 116 VAL A C 1
ATOM 952 O O . VAL A 1 116 ? -5.489 7.381 -9.901 1.00 94.06 116 VAL A O 1
ATOM 955 N N . ASP A 1 117 ? -7.005 8.779 -10.792 1.00 92.62 117 ASP A N 1
ATOM 956 C CA . ASP A 1 117 ? -7.256 8.009 -12.026 1.00 92.62 117 ASP A CA 1
ATOM 957 C C . ASP A 1 117 ? -6.244 8.348 -13.142 1.00 92.62 117 ASP A C 1
ATOM 959 O O . ASP A 1 117 ? -6.576 8.463 -14.315 1.00 92.62 117 ASP A O 1
ATOM 963 N N . GLU A 1 118 ? -4.991 8.591 -12.753 1.00 94.00 118 GLU A N 1
ATOM 964 C CA . GLU A 1 118 ? -3.863 8.971 -13.610 1.00 94.00 118 GLU A CA 1
ATOM 965 C C . GLU A 1 118 ? -2.556 8.449 -12.977 1.00 94.00 118 GLU A C 1
ATOM 967 O O . GLU A 1 118 ? -2.533 8.137 -11.780 1.00 94.00 118 GLU A O 1
ATOM 972 N N . PRO A 1 119 ? -1.434 8.362 -13.720 1.00 93.25 119 PRO A N 1
ATOM 973 C CA . PRO A 1 119 ? -0.150 7.972 -13.143 1.00 93.25 119 PRO A CA 1
ATOM 974 C C . PRO A 1 119 ? 0.235 8.823 -11.923 1.00 93.25 119 PRO A C 1
ATOM 976 O O . PRO A 1 119 ? 0.346 10.048 -12.004 1.00 93.25 119 PRO A O 1
ATOM 979 N N . TYR A 1 120 ? 0.482 8.160 -10.791 1.00 95.00 120 TYR A N 1
ATOM 980 C CA . TYR A 1 120 ? 0.822 8.819 -9.534 1.00 95.00 120 TYR A CA 1
ATOM 981 C C . TYR A 1 120 ? 2.340 8.940 -9.340 1.00 95.00 120 TYR A C 1
ATOM 983 O O . TYR A 1 120 ? 3.054 7.941 -9.225 1.00 95.00 120 TYR A O 1
ATOM 991 N N . ASP A 1 121 ? 2.847 10.172 -9.242 1.00 94.50 121 ASP A N 1
ATOM 992 C CA . ASP A 1 121 ? 4.260 10.433 -8.952 1.00 94.50 121 ASP A CA 1
ATOM 993 C C . ASP A 1 121 ? 4.530 10.406 -7.434 1.00 94.50 121 ASP A C 1
ATOM 995 O O . ASP A 1 121 ? 4.382 11.396 -6.704 1.00 94.50 121 ASP A O 1
ATOM 999 N N . PHE A 1 122 ? 4.983 9.249 -6.945 1.00 93.56 122 PHE A N 1
ATOM 1000 C CA . PHE A 1 122 ? 5.364 9.053 -5.541 1.00 93.56 122 PHE A CA 1
ATOM 1001 C C . PHE A 1 122 ? 6.466 10.006 -5.061 1.00 93.56 122 PHE A C 1
ATOM 1003 O O . PHE A 1 122 ? 6.499 10.354 -3.880 1.00 93.56 122 PHE A O 1
ATOM 1010 N N . LYS A 1 123 ? 7.373 10.438 -5.946 1.00 92.06 123 LYS A N 1
ATOM 1011 C CA . LYS A 1 123 ? 8.474 11.330 -5.573 1.00 92.06 123 LYS A CA 1
ATOM 1012 C C . LYS A 1 123 ? 7.980 12.767 -5.455 1.00 92.06 123 LYS A C 1
ATOM 1014 O O . LYS A 1 123 ? 8.288 13.427 -4.464 1.00 92.06 123 LYS A O 1
ATOM 1019 N N . ALA A 1 124 ? 7.235 13.248 -6.448 1.00 94.56 124 ALA A N 1
ATOM 1020 C CA . ALA A 1 124 ? 6.738 14.621 -6.470 1.00 94.56 124 ALA A CA 1
ATOM 1021 C C . ALA A 1 124 ? 5.648 14.878 -5.417 1.00 94.56 124 ALA A C 1
ATOM 1023 O O . ALA A 1 124 ? 5.569 15.984 -4.889 1.00 94.56 124 ALA A O 1
ATOM 1024 N N . SER A 1 125 ? 4.849 13.864 -5.064 1.00 95.06 125 SER A N 1
ATOM 1025 C CA . SER A 1 125 ? 3.784 13.991 -4.055 1.00 95.06 125 SER A CA 1
ATOM 1026 C C . SER A 1 125 ? 4.285 14.203 -2.622 1.00 95.06 125 SER A C 1
ATOM 1028 O O . SER A 1 125 ? 3.515 14.626 -1.758 1.00 95.06 125 SER A O 1
ATOM 1030 N N . GLY A 1 126 ? 5.546 13.861 -2.327 1.00 95.56 126 GLY A N 1
ATOM 1031 C CA . GLY A 1 126 ? 6.088 13.895 -0.965 1.00 95.56 126 GLY A CA 1
ATOM 1032 C C . GLY A 1 126 ? 5.423 12.901 -0.004 1.00 95.56 126 GLY A C 1
ATOM 1033 O O . GLY A 1 126 ? 5.611 13.005 1.208 1.00 95.56 126 GLY A O 1
ATOM 1034 N N . LEU A 1 127 ? 4.649 11.935 -0.518 1.00 95.75 127 LEU A N 1
ATOM 1035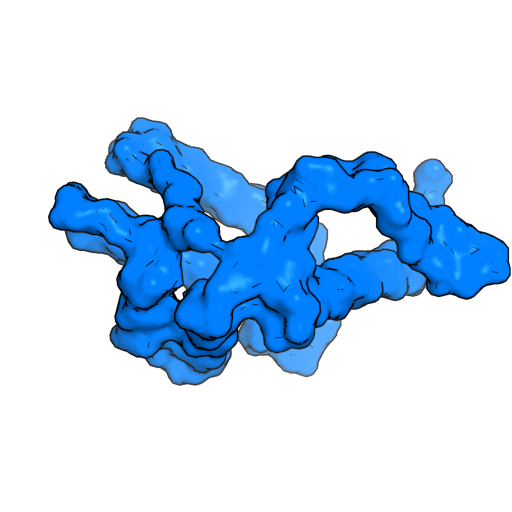 C CA . LEU A 1 127 ? 3.834 11.017 0.283 1.00 95.75 127 LEU A CA 1
ATOM 1036 C C . LEU A 1 127 ? 4.643 10.270 1.347 1.00 95.75 127 LEU A C 1
ATOM 1038 O O . LEU A 1 127 ? 4.257 10.250 2.512 1.00 95.75 127 LEU A O 1
ATOM 1042 N N . ALA A 1 128 ? 5.803 9.725 0.979 1.00 92.62 128 ALA A N 1
ATOM 1043 C CA . ALA A 1 128 ? 6.658 8.997 1.916 1.00 92.62 128 ALA A CA 1
ATOM 1044 C C . ALA A 1 128 ? 7.130 9.870 3.095 1.00 92.62 128 ALA A C 1
ATOM 1046 O O . ALA A 1 128 ? 7.244 9.387 4.222 1.00 92.62 128 ALA A O 1
ATOM 1047 N N . GLN A 1 129 ? 7.393 11.157 2.850 1.00 94.69 129 GLN A N 1
ATOM 1048 C CA . GLN A 1 129 ? 7.773 12.094 3.903 1.00 94.69 129 GLN A CA 1
ATOM 1049 C C . GLN A 1 129 ? 6.580 12.414 4.808 1.00 94.69 129 GLN A C 1
ATOM 1051 O O . GLN A 1 129 ? 6.713 12.283 6.023 1.00 94.69 129 GLN A O 1
ATOM 1056 N N . LYS A 1 130 ? 5.421 12.748 4.219 1.00 95.69 130 LYS A N 1
ATOM 1057 C CA . LYS A 1 130 ? 4.180 13.025 4.960 1.00 95.69 130 LYS A CA 1
ATOM 1058 C C . LYS A 1 130 ? 3.793 11.848 5.871 1.00 95.69 130 LYS A C 1
ATOM 1060 O O . LYS A 1 130 ? 3.530 12.048 7.052 1.00 95.69 130 LYS A O 1
ATOM 1065 N N . LEU A 1 131 ? 3.853 10.615 5.354 1.00 94.19 131 LEU A N 1
ATOM 1066 C CA . LEU A 1 131 ? 3.564 9.396 6.121 1.00 94.19 131 LEU A CA 1
ATOM 1067 C C . LEU A 1 131 ? 4.539 9.187 7.280 1.00 94.19 131 LEU A C 1
ATOM 1069 O O . LEU A 1 131 ? 4.122 8.827 8.380 1.00 94.19 131 LEU A O 1
ATOM 1073 N N . ARG A 1 132 ? 5.837 9.422 7.056 1.00 91.06 132 ARG A N 1
ATOM 1074 C CA . ARG A 1 132 ? 6.846 9.303 8.114 1.00 91.06 132 ARG A CA 1
ATOM 1075 C C . ARG A 1 132 ? 6.608 10.322 9.226 1.00 91.06 132 ARG A C 1
ATOM 1077 O O . ARG A 1 132 ? 6.709 9.971 10.398 1.00 91.06 132 ARG A O 1
ATOM 1084 N N . GLU A 1 133 ? 6.315 11.568 8.866 1.00 92.88 133 GLU A N 1
ATOM 1085 C CA . GLU A 1 133 ? 6.037 12.647 9.820 1.00 92.88 133 GLU A CA 1
ATOM 1086 C C . GLU A 1 133 ? 4.779 12.343 10.643 1.00 92.88 133 GLU A C 1
ATOM 1088 O O . GLU A 1 133 ? 4.851 12.323 11.871 1.00 92.88 133 GLU A O 1
ATOM 1093 N N . ALA A 1 134 ? 3.671 11.986 9.989 1.00 90.69 134 ALA A N 1
ATOM 1094 C CA . ALA A 1 134 ? 2.431 11.604 10.662 1.00 90.69 134 ALA A CA 1
ATOM 1095 C C . ALA A 1 134 ? 2.608 10.376 11.577 1.00 90.69 134 ALA A C 1
ATOM 1097 O O . ALA A 1 134 ? 2.158 10.387 12.721 1.00 90.69 134 ALA A O 1
ATOM 1098 N N . GLY A 1 135 ? 3.331 9.346 11.122 1.00 88.06 135 GLY A N 1
ATOM 1099 C CA . GLY A 1 135 ? 3.652 8.176 11.946 1.00 88.06 135 GLY A CA 1
ATOM 1100 C C . GLY A 1 135 ? 4.546 8.504 13.149 1.00 88.06 135 GLY A C 1
ATOM 1101 O O . GLY A 1 135 ? 4.382 7.924 14.222 1.00 88.06 135 GLY A O 1
ATOM 1102 N N . THR A 1 136 ? 5.466 9.464 13.001 1.00 86.12 136 THR A N 1
ATOM 1103 C CA . THR A 1 136 ? 6.331 9.930 14.099 1.00 86.12 136 THR A CA 1
ATOM 1104 C C . THR A 1 136 ? 5.520 10.670 15.154 1.00 86.12 136 THR A C 1
ATOM 1106 O O . THR A 1 136 ? 5.684 10.388 16.337 1.00 86.12 136 THR A O 1
ATOM 1109 N N . ILE A 1 137 ? 4.619 11.562 14.737 1.00 84.88 137 ILE A N 1
ATOM 1110 C CA . ILE A 1 137 ? 3.713 12.296 15.631 1.00 84.88 137 ILE A CA 1
ATOM 1111 C C . ILE A 1 137 ? 2.837 11.317 16.420 1.00 84.88 137 ILE A C 1
ATOM 1113 O O . ILE A 1 137 ? 2.775 11.386 17.645 1.00 84.88 137 ILE A O 1
ATOM 1117 N N . LEU A 1 138 ? 2.223 10.354 15.731 1.00 83.00 138 LEU A N 1
ATOM 1118 C CA . LEU A 1 138 ? 1.365 9.349 16.358 1.00 83.00 138 LEU A CA 1
ATOM 1119 C C . LEU A 1 138 ? 2.125 8.530 17.424 1.00 83.00 138 LEU A C 1
ATOM 1121 O O . LE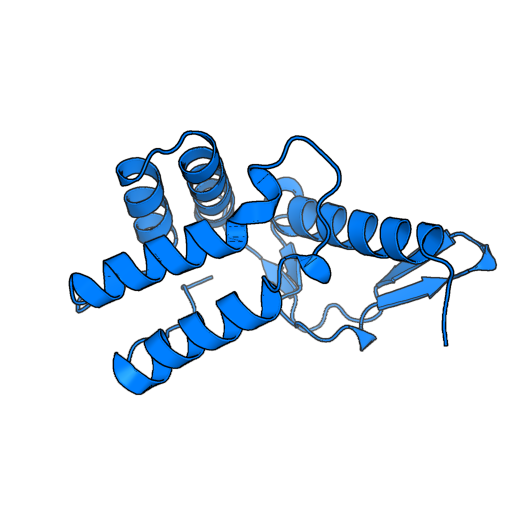U A 1 138 ? 1.631 8.319 18.530 1.00 83.00 138 LEU A O 1
ATOM 1125 N N . SER A 1 139 ? 3.367 8.140 17.125 1.00 79.88 139 SER A N 1
ATOM 1126 C CA . SER A 1 139 ? 4.209 7.361 18.038 1.00 79.88 139 SER A CA 1
ATOM 1127 C C . SER A 1 139 ? 4.774 8.180 19.208 1.00 79.88 139 SER A C 1
ATOM 1129 O O . SER A 1 139 ? 4.711 7.739 20.353 1.00 79.88 139 SER A O 1
ATOM 1131 N N . MET A 1 140 ? 5.331 9.368 18.943 1.00 75.19 140 MET A N 1
ATOM 1132 C CA . MET A 1 140 ? 6.080 10.153 19.934 1.00 75.19 140 MET A CA 1
ATOM 1133 C C . MET A 1 140 ? 5.220 11.140 20.718 1.00 75.19 140 MET A C 1
ATOM 1135 O O . MET A 1 140 ? 5.442 11.316 21.911 1.00 75.19 140 MET A O 1
ATOM 1139 N N . GLU A 1 141 ? 4.278 11.814 20.060 1.00 69.75 141 GLU A N 1
ATOM 1140 C CA . GLU A 1 141 ? 3.476 12.870 20.690 1.00 69.75 141 GLU A CA 1
ATOM 1141 C C . GLU A 1 141 ? 2.192 12.315 21.293 1.00 69.75 141 GLU A C 1
ATOM 1143 O O . GLU A 1 141 ? 1.712 12.823 22.304 1.00 69.75 141 GLU A O 1
ATOM 1148 N N . GLN A 1 142 ? 1.649 11.259 20.687 1.00 64.06 142 GLN A N 1
ATOM 1149 C CA . GLN A 1 142 ? 0.434 10.618 21.173 1.00 64.06 142 GLN A CA 1
ATOM 1150 C C . GLN A 1 142 ? 0.702 9.301 21.910 1.00 64.06 142 GLN A C 1
ATOM 1152 O O . GLN A 1 142 ? -0.257 8.654 22.316 1.00 64.06 142 GLN A O 1
ATOM 1157 N N . GLU A 1 143 ? 1.970 8.908 22.098 1.00 67.50 143 GLU A N 1
ATOM 1158 C CA . GLU A 1 143 ? 2.391 7.656 22.758 1.00 67.50 143 GLU A CA 1
ATOM 1159 C C . GLU A 1 143 ? 1.650 6.412 22.228 1.00 67.50 143 GLU A C 1
ATOM 1161 O O . GLU A 1 143 ? 1.342 5.478 22.974 1.00 67.50 143 GLU A O 1
ATOM 1166 N N . TYR A 1 144 ? 1.325 6.399 20.931 1.00 64.06 144 TYR A N 1
ATOM 1167 C CA . TYR A 1 144 ? 0.419 5.412 20.360 1.00 64.06 144 TYR A CA 1
ATOM 1168 C C . TYR A 1 144 ? 0.975 4.794 19.082 1.00 64.06 144 TYR A C 1
ATOM 1170 O O . TYR A 1 144 ? 0.876 5.343 17.993 1.00 64.06 144 TYR A O 1
ATOM 1178 N N . TRP A 1 145 ? 1.524 3.589 19.186 1.00 66.25 145 TRP A N 1
ATOM 1179 C CA . TRP A 1 145 ? 1.708 2.718 18.030 1.00 66.25 145 TRP A CA 1
ATOM 1180 C C . TRP A 1 145 ? 1.724 1.269 18.490 1.00 66.25 145 TRP A C 1
ATOM 1182 O O . TRP A 1 145 ? 2.516 0.890 19.353 1.00 66.25 145 TRP A O 1
ATOM 1192 N N . HIS A 1 146 ? 0.877 0.441 17.891 1.00 67.56 146 HIS A N 1
ATOM 1193 C CA . HIS A 1 146 ? 0.979 -1.000 18.044 1.00 67.56 146 HIS A CA 1
ATOM 1194 C C . HIS A 1 146 ? 0.785 -1.686 16.699 1.00 67.56 146 HIS A C 1
ATOM 1196 O O . HIS A 1 146 ? 0.014 -1.239 15.849 1.00 67.56 146 HIS A O 1
ATOM 1202 N N . THR A 1 147 ? 1.458 -2.813 16.516 1.00 59.28 147 THR A N 1
ATOM 1203 C CA . THR A 1 147 ? 1.217 -3.677 15.364 1.00 59.28 147 THR A CA 1
ATOM 1204 C C . THR A 1 147 ? -0.165 -4.318 15.515 1.00 59.28 147 THR A C 1
ATOM 1206 O O . THR A 1 147 ? -0.408 -4.936 16.555 1.00 59.28 147 THR A O 1
ATOM 1209 N N . PRO A 1 148 ? -1.068 -4.196 14.526 1.00 57.97 148 PRO A N 1
ATOM 1210 C CA . PRO A 1 148 ? -2.335 -4.918 14.545 1.00 57.97 148 PRO A CA 1
ATOM 1211 C C . PRO A 1 148 ? -2.103 -6.436 14.698 1.00 57.97 148 PRO A C 1
ATOM 1213 O O . PRO A 1 148 ? -1.093 -6.951 14.201 1.00 57.97 148 PRO A O 1
ATOM 1216 N N . PRO A 1 149 ? -2.987 -7.167 15.397 1.00 57.16 149 PRO A N 1
ATOM 1217 C CA . PRO A 1 149 ? -2.829 -8.605 15.599 1.00 57.16 149 PRO A CA 1
ATOM 1218 C C . PRO A 1 149 ? -3.037 -9.349 14.273 1.00 57.16 149 PRO A C 1
ATOM 1220 O O . PRO A 1 149 ? -4.142 -9.318 13.752 1.00 57.16 149 PRO A O 1
ATOM 1223 N N . ALA A 1 150 ? -1.994 -9.994 13.735 1.00 49.72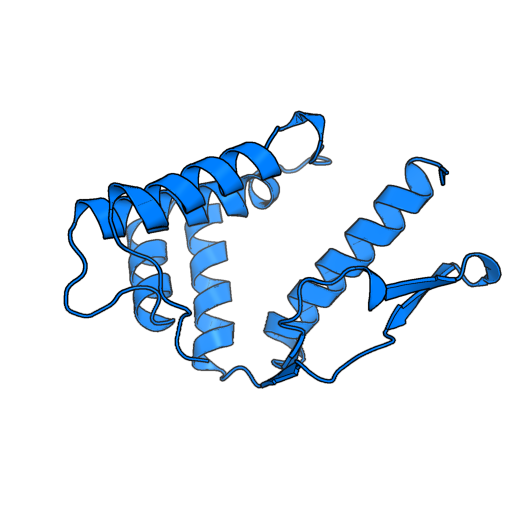 150 ALA A N 1
ATOM 1224 C CA . ALA A 1 150 ? -2.090 -10.810 12.513 1.00 49.72 150 ALA A CA 1
ATOM 1225 C C . ALA A 1 150 ? -3.060 -11.998 12.671 1.00 49.72 150 ALA A C 1
ATOM 1227 O O . ALA A 1 150 ? -3.043 -12.614 13.764 1.00 49.72 150 ALA A O 1
#

pLDDT: mean 90.57, std 9.48, range [49.72, 98.31]

Organism: Vibrio parahaemolyticus (NCBI:txid670)

Foldseek 3Di:
DDDDPVLVCLVVVVVVVVQLCCLAPVQKHQPDPDPVQWDQDPVVRDIDGNDRPRIDRHDPQLSVLVVQLLVCLLVVNLVSNLVSCVSQQQDDPPDDPVLSVLVSVLSNLVSVCVNDPDDDDPVVVCSVVVSVVSVCCSCPVVVDDDDGDD